Protein AF-A0A7S0NPL5-F1 (afdb_monomer_lite)

Sequence (112 aa):
INSTGAAGSVTTIACPPGYTGLLCLRCLPGTFKDAKGSQPCALCDPIPPRAVYADTAGAAGATSPNCPYKCVGDSLRMPDCLTRWEGAVNAVGGPIAAAAMCAALAVALALP

Secondary structure (DSSP, 8-state):
------TT------PPTTEETTTTEEPPTTEE--S-SSPPPEEPPPPPTTEEE---TTSPSBSSSS--EEESSTTEETTTTEEHHHHHHHHTTSHHHHHHHHHHHHHHHH--

Organism: Micromonas pusilla (NCBI:txid38833)

Structure (mmCIF, N/CA/C/O backbone):
data_AF-A0A7S0NPL5-F1
#
_entry.id   AF-A0A7S0NPL5-F1
#
loop_
_atom_site.group_PDB
_atom_site.id
_atom_site.type_symbol
_atom_site.label_atom_id
_atom_site.label_alt_id
_atom_site.label_comp_id
_atom_site.label_asym_id
_atom_site.label_entity_id
_atom_site.label_seq_id
_atom_site.pdbx_PDB_ins_code
_atom_site.Cartn_x
_atom_site.Cartn_y
_atom_site.Cartn_z
_atom_site.occupancy
_atom_site.B_iso_or_equiv
_atom_site.auth_seq_id
_atom_site.auth_comp_id
_atom_site.auth_asym_id
_atom_site.auth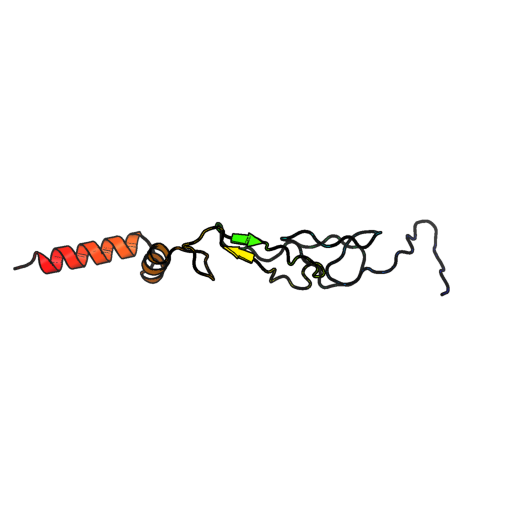_atom_id
_atom_site.pdbx_PDB_model_num
ATOM 1 N N . ILE A 1 1 ? 26.683 0.731 -33.710 1.00 46.03 1 ILE A N 1
ATOM 2 C CA . ILE A 1 1 ? 26.146 -0.344 -32.844 1.00 46.03 1 ILE A CA 1
ATOM 3 C C . ILE A 1 1 ? 26.055 -1.617 -33.679 1.00 46.03 1 ILE A C 1
ATOM 5 O O . ILE A 1 1 ? 25.323 -1.635 -34.654 1.00 46.03 1 ILE A O 1
ATOM 9 N N . ASN A 1 2 ? 26.908 -2.608 -33.414 1.00 39.78 2 ASN A N 1
ATOM 10 C CA . ASN A 1 2 ? 26.952 -3.850 -34.192 1.00 39.78 2 ASN A CA 1
ATOM 11 C C . ASN A 1 2 ? 25.913 -4.820 -33.612 1.00 39.78 2 ASN A C 1
ATOM 13 O O . ASN A 1 2 ? 25.984 -5.122 -32.423 1.00 39.78 2 ASN A O 1
ATOM 17 N N . SER A 1 3 ? 24.930 -5.244 -34.407 1.00 47.31 3 SER A N 1
ATOM 18 C CA . SER A 1 3 ? 23.868 -6.150 -33.966 1.00 47.31 3 SER A CA 1
ATOM 19 C C . SER A 1 3 ? 23.972 -7.462 -34.735 1.00 47.31 3 SER A C 1
ATOM 21 O O . SER A 1 3 ? 23.522 -7.580 -35.870 1.00 47.31 3 SER A O 1
ATOM 23 N N . THR A 1 4 ? 24.611 -8.450 -34.119 1.00 61.16 4 THR A N 1
ATOM 24 C CA . THR A 1 4 ? 24.581 -9.850 -34.544 1.00 61.16 4 THR A CA 1
ATOM 25 C C . THR A 1 4 ? 23.362 -10.525 -33.912 1.00 61.16 4 THR A C 1
ATOM 27 O O . THR A 1 4 ? 23.453 -11.135 -32.850 1.00 61.16 4 THR A O 1
ATOM 30 N N . GLY A 1 5 ? 22.195 -10.379 -34.542 1.00 49.59 5 GLY A N 1
ATOM 31 C CA . GLY A 1 5 ? 20.973 -11.089 -34.154 1.00 49.59 5 GLY A CA 1
ATOM 32 C C . GLY A 1 5 ? 20.829 -12.407 -34.917 1.00 49.59 5 GLY A C 1
ATOM 33 O O . GLY A 1 5 ? 20.583 -12.396 -36.120 1.00 49.59 5 GLY A O 1
ATOM 34 N N . ALA A 1 6 ? 20.976 -13.545 -34.231 1.00 53.53 6 ALA A N 1
ATOM 35 C CA . ALA A 1 6 ? 20.594 -14.862 -34.752 1.00 53.53 6 ALA A CA 1
ATOM 36 C C . ALA A 1 6 ? 19.058 -15.002 -34.818 1.00 53.53 6 ALA A C 1
ATOM 38 O O . ALA A 1 6 ? 18.342 -14.307 -34.095 1.00 53.53 6 ALA A O 1
ATOM 39 N N . ALA A 1 7 ? 18.545 -15.901 -35.669 1.00 46.88 7 ALA A N 1
ATOM 40 C CA . ALA A 1 7 ? 17.109 -16.125 -35.866 1.00 46.88 7 ALA A CA 1
ATOM 41 C C . ALA A 1 7 ? 16.377 -16.361 -34.526 1.00 46.88 7 ALA A C 1
ATOM 43 O O . ALA A 1 7 ? 16.663 -17.322 -33.817 1.00 46.88 7 ALA A O 1
ATOM 44 N N . GLY A 1 8 ? 15.460 -15.449 -34.177 1.00 54.31 8 GLY A N 1
ATOM 45 C CA . GLY A 1 8 ? 14.751 -15.414 -32.888 1.00 54.31 8 GLY A CA 1
ATOM 46 C C . GLY A 1 8 ? 15.256 -14.361 -31.887 1.00 54.31 8 GLY A C 1
ATOM 47 O O . GLY A 1 8 ? 14.657 -14.196 -30.826 1.00 54.31 8 GLY A O 1
ATOM 48 N N . SER A 1 9 ? 16.324 -13.618 -32.200 1.00 50.62 9 SER A N 1
ATOM 49 C CA . SER A 1 9 ? 16.837 -12.546 -31.341 1.00 50.62 9 SER A CA 1
ATOM 50 C C . SER A 1 9 ? 16.017 -11.267 -31.506 1.00 50.62 9 SER A C 1
ATOM 52 O O . SER A 1 9 ? 16.142 -10.530 -32.483 1.00 50.62 9 SER A O 1
ATOM 54 N N . VAL A 1 10 ? 15.164 -10.997 -30.522 1.00 58.19 10 VAL A N 1
ATOM 55 C CA . VAL A 1 10 ? 14.502 -9.706 -30.355 1.00 58.19 10 VAL A CA 1
ATOM 56 C C . VAL A 1 10 ? 15.538 -8.723 -29.802 1.00 58.19 10 VAL A C 1
ATOM 58 O O . VAL A 1 10 ? 15.845 -8.722 -28.610 1.00 58.19 10 VAL A O 1
ATOM 61 N N . THR A 1 11 ? 16.129 -7.909 -30.676 1.00 54.75 11 THR A N 1
ATOM 62 C CA . THR A 1 11 ? 17.101 -6.870 -30.308 1.00 54.75 11 THR A CA 1
ATOM 63 C C . THR A 1 11 ? 16.373 -5.673 -29.703 1.00 54.75 11 THR A C 1
ATOM 65 O O . THR A 1 11 ? 16.222 -4.633 -30.345 1.00 54.75 11 THR A O 1
ATOM 68 N N . THR A 1 12 ? 15.868 -5.815 -28.481 1.00 60.25 12 THR A N 1
ATOM 69 C CA . THR A 1 12 ? 15.284 -4.686 -27.759 1.00 60.25 12 THR A CA 1
ATOM 70 C C . THR A 1 12 ? 16.265 -4.016 -26.830 1.00 60.25 12 THR A C 1
ATOM 72 O O . THR A 1 12 ? 17.050 -4.656 -26.133 1.00 60.25 12 THR A O 1
ATOM 75 N N . ILE A 1 13 ? 16.174 -2.689 -26.800 1.00 72.19 13 ILE A N 1
ATOM 76 C CA . ILE A 1 13 ? 16.808 -1.859 -25.784 1.00 72.19 13 ILE A CA 1
ATOM 77 C C . ILE A 1 13 ? 16.353 -2.371 -24.415 1.00 72.19 13 ILE A C 1
ATOM 79 O O . ILE A 1 13 ? 15.157 -2.497 -24.153 1.00 72.19 13 ILE A O 1
ATOM 83 N N . ALA A 1 14 ? 17.310 -2.678 -23.540 1.00 80.19 14 ALA A N 1
ATOM 84 C CA . ALA A 1 14 ? 17.002 -3.062 -22.172 1.00 80.19 14 ALA A CA 1
ATOM 85 C C . ALA A 1 14 ? 16.332 -1.879 -21.460 1.00 80.19 14 ALA A C 1
ATOM 87 O O . ALA A 1 14 ? 16.964 -0.840 -21.246 1.00 80.19 14 ALA A O 1
ATOM 88 N N . CYS A 1 15 ? 15.057 -2.033 -21.094 1.00 84.56 15 CYS A N 1
ATOM 89 C CA . CYS A 1 15 ? 14.318 -0.963 -20.437 1.00 84.56 15 CYS A CA 1
ATOM 90 C C . CYS A 1 15 ? 14.962 -0.585 -19.099 1.00 84.56 15 CYS A C 1
ATOM 92 O O . CYS A 1 15 ? 15.508 -1.457 -18.412 1.00 84.56 15 CYS A O 1
ATOM 94 N N . PRO A 1 16 ? 14.921 0.703 -18.714 1.00 88.12 16 PRO A N 1
ATOM 95 C CA . PRO A 1 16 ? 15.342 1.122 -17.387 1.00 88.12 16 PRO A CA 1
ATOM 96 C C . PRO A 1 16 ? 14.482 0.463 -16.289 1.00 88.12 16 PRO A C 1
ATOM 98 O O . PRO A 1 16 ? 13.381 -0.016 -16.575 1.00 88.12 16 PRO A O 1
ATOM 101 N N . PRO A 1 17 ? 14.976 0.422 -15.038 1.00 87.50 17 PRO A N 1
ATOM 102 C CA . PRO A 1 17 ? 14.174 -0.035 -13.904 1.00 87.50 17 PRO A CA 1
ATOM 103 C C . PRO A 1 17 ? 12.862 0.761 -13.811 1.00 87.50 17 PRO A C 1
ATOM 105 O O . PRO A 1 17 ? 12.810 1.932 -14.193 1.00 87.50 17 PRO A O 1
ATOM 108 N N . GLY A 1 18 ? 11.793 0.101 -13.366 1.00 86.50 18 GLY A N 1
ATOM 109 C CA . GLY A 1 18 ? 10.430 0.643 -13.365 1.00 86.50 18 GLY A CA 1
ATOM 110 C C . GLY A 1 18 ? 9.660 0.507 -14.689 1.00 86.50 18 GLY A C 1
ATOM 111 O O . GLY A 1 18 ? 8.526 0.986 -14.779 1.00 86.50 18 GLY A O 1
ATOM 112 N N . TYR A 1 19 ? 10.239 -0.144 -15.709 1.00 86.94 19 TYR A N 1
ATOM 113 C CA . TYR A 1 19 ? 9.614 -0.333 -17.025 1.00 86.94 19 TYR A CA 1
ATOM 114 C C . TYR A 1 19 ? 9.712 -1.775 -17.539 1.00 86.94 19 TYR A C 1
ATOM 116 O O . TYR A 1 19 ? 10.696 -2.475 -17.298 1.00 86.94 19 TYR A O 1
ATOM 124 N N . THR A 1 20 ? 8.718 -2.234 -18.296 1.00 88.06 20 THR A N 1
ATOM 125 C CA . THR A 1 20 ? 8.601 -3.617 -18.781 1.00 88.06 20 THR A CA 1
ATOM 126 C C . THR A 1 20 ? 8.223 -3.715 -20.263 1.00 88.06 20 THR A C 1
ATOM 128 O O . THR A 1 20 ? 7.791 -2.743 -20.888 1.00 88.06 20 THR A O 1
ATOM 131 N N . GLY A 1 21 ? 8.405 -4.907 -20.834 1.00 84.62 21 GLY A N 1
ATOM 132 C CA . GLY A 1 21 ? 8.033 -5.236 -22.203 1.00 84.62 21 GLY A CA 1
ATOM 133 C C . GLY A 1 21 ? 8.993 -4.707 -23.268 1.00 84.62 21 GLY A C 1
ATOM 134 O O . GLY A 1 21 ? 10.150 -4.373 -23.006 1.00 84.62 21 GLY A O 1
ATOM 135 N N . LEU A 1 22 ? 8.484 -4.679 -24.500 1.00 83.12 22 LEU A N 1
ATOM 136 C CA . LEU A 1 22 ? 9.219 -4.293 -25.706 1.00 83.12 22 LEU A CA 1
ATOM 137 C C . LEU A 1 22 ? 9.309 -2.769 -25.880 1.00 83.12 22 LEU A C 1
ATOM 139 O O . LEU A 1 22 ? 10.296 -2.244 -26.379 1.00 83.12 22 LEU A O 1
ATOM 143 N N . LEU A 1 23 ? 8.249 -2.079 -25.457 1.00 84.56 23 LEU A N 1
ATOM 144 C CA . LEU A 1 23 ? 8.034 -0.638 -25.608 1.00 84.56 23 LEU A CA 1
ATOM 145 C C . LEU A 1 23 ? 8.390 0.143 -24.333 1.00 84.56 23 LEU A C 1
ATOM 147 O O . LEU A 1 23 ? 8.063 1.319 -24.231 1.00 84.56 23 LEU A O 1
ATOM 151 N N . CYS A 1 24 ? 9.013 -0.515 -23.348 1.00 87.00 24 CYS A N 1
ATOM 152 C CA . CYS A 1 24 ? 9.297 0.052 -22.031 1.00 87.00 24 CYS A CA 1
ATOM 153 C C . CYS A 1 24 ? 8.074 0.756 -21.435 1.00 87.00 24 CYS A C 1
ATOM 155 O O . CYS A 1 24 ? 8.108 1.947 -21.136 1.00 87.00 24 CYS A O 1
ATOM 157 N N . LEU A 1 25 ? 6.980 0.007 -21.274 1.00 87.38 25 LEU A N 1
ATOM 158 C CA . LEU A 1 25 ? 5.798 0.502 -20.577 1.00 87.38 25 LEU A CA 1
ATOM 159 C C . LEU A 1 25 ? 6.099 0.615 -19.090 1.00 87.38 25 LEU A C 1
ATOM 161 O O . LEU A 1 25 ? 6.819 -0.208 -18.525 1.00 87.38 25 LEU A O 1
ATOM 165 N N . ARG A 1 26 ? 5.529 1.629 -18.447 1.00 87.56 26 ARG A N 1
ATOM 166 C CA . ARG A 1 26 ? 5.665 1.826 -17.005 1.00 87.56 26 ARG A CA 1
ATOM 167 C C . ARG A 1 26 ? 5.049 0.645 -16.247 1.00 87.56 26 ARG A C 1
ATOM 169 O O . ARG A 1 26 ? 3.965 0.193 -16.611 1.00 87.56 26 ARG A O 1
ATOM 176 N N . CYS A 1 27 ? 5.710 0.182 -15.184 1.00 88.25 27 CYS A N 1
ATOM 177 C CA . CYS A 1 27 ? 5.094 -0.760 -14.248 1.00 88.25 27 CYS A CA 1
ATOM 178 C C . CYS A 1 27 ? 3.809 -0.159 -13.653 1.00 88.25 27 CYS A C 1
ATOM 180 O O . CYS A 1 27 ? 3.760 1.035 -13.341 1.00 88.25 27 CYS A O 1
ATOM 182 N N . LEU A 1 28 ? 2.768 -0.983 -13.522 1.00 87.62 28 LEU A N 1
ATOM 183 C CA . LEU A 1 28 ? 1.504 -0.581 -12.905 1.00 87.62 28 LEU A CA 1
ATOM 184 C C . LEU A 1 28 ? 1.677 -0.405 -11.384 1.00 87.62 28 LEU A C 1
ATOM 186 O O . LEU A 1 28 ? 2.565 -1.034 -10.798 1.00 87.62 28 LEU A O 1
ATOM 190 N N . PRO A 1 29 ? 0.833 0.411 -10.727 1.00 85.88 29 PRO A N 1
ATOM 191 C CA . PRO A 1 29 ? 0.823 0.526 -9.269 1.00 85.88 29 PRO A CA 1
ATOM 192 C C . PRO A 1 29 ? 0.621 -0.854 -8.626 1.00 85.88 29 PRO A C 1
ATOM 194 O O . PRO A 1 29 ? -0.218 -1.638 -9.062 1.00 85.88 29 PRO A O 1
ATOM 197 N N . GLY A 1 30 ? 1.425 -1.162 -7.607 1.00 85.69 30 GLY A N 1
ATOM 198 C CA . GLY A 1 30 ? 1.481 -2.497 -6.998 1.00 85.69 30 GLY A CA 1
ATOM 199 C C . GLY A 1 30 ? 2.466 -3.459 -7.657 1.00 85.69 30 GLY A C 1
ATOM 200 O O . GLY A 1 30 ? 2.604 -4.596 -7.205 1.00 85.69 30 GLY A O 1
ATOM 201 N N . THR A 1 31 ? 3.205 -2.998 -8.672 1.00 89.31 31 THR A N 1
ATOM 202 C CA . THR A 1 31 ? 4.340 -3.732 -9.236 1.00 89.31 31 THR A CA 1
ATOM 203 C C . THR A 1 31 ? 5.611 -2.887 -9.290 1.00 89.31 31 THR A C 1
ATOM 205 O O . THR A 1 31 ? 5.556 -1.666 -9.449 1.00 89.31 31 THR A O 1
ATOM 208 N N . PHE A 1 32 ? 6.765 -3.542 -9.179 1.00 89.94 32 PHE A N 1
ATOM 209 C CA . PHE A 1 32 ? 8.078 -2.909 -9.180 1.00 89.94 32 PHE A CA 1
ATOM 210 C C . PHE A 1 32 ? 9.073 -3.644 -10.079 1.00 89.94 32 PHE A C 1
ATOM 212 O O . PHE A 1 32 ? 8.858 -4.791 -10.489 1.00 89.94 32 PHE A O 1
ATOM 219 N N . LYS A 1 33 ? 10.180 -2.969 -10.398 1.00 89.50 33 LYS A N 1
ATOM 220 C CA . LYS A 1 33 ? 11.295 -3.565 -11.124 1.00 89.50 33 LYS A CA 1
ATOM 221 C C . LYS A 1 33 ? 12.610 -2.828 -10.894 1.00 89.50 33 LYS A C 1
ATOM 223 O O . LYS A 1 33 ? 12.769 -1.689 -11.332 1.00 89.50 33 LYS A O 1
ATOM 228 N N . ASP A 1 34 ? 13.584 -3.547 -10.350 1.00 89.88 34 ASP A N 1
ATOM 229 C CA . ASP A 1 34 ? 14.888 -2.978 -9.967 1.00 89.88 34 ASP A CA 1
ATOM 230 C C . ASP A 1 34 ? 15.967 -3.214 -11.028 1.00 89.88 34 ASP A C 1
ATOM 232 O O . ASP A 1 34 ? 16.951 -2.482 -11.123 1.00 89.88 34 ASP A O 1
ATOM 236 N N . ALA A 1 35 ? 15.775 -4.233 -11.867 1.00 87.00 35 ALA A N 1
ATOM 237 C CA . ALA A 1 35 ? 16.719 -4.618 -12.907 1.00 87.00 35 ALA A CA 1
ATOM 238 C C . ALA A 1 35 ? 16.358 -4.010 -14.270 1.00 87.00 35 ALA A C 1
ATOM 240 O O . ALA A 1 35 ? 15.185 -3.889 -14.634 1.00 87.00 35 ALA A O 1
ATOM 241 N N . LYS A 1 36 ? 17.378 -3.693 -15.077 1.00 86.19 36 LYS A N 1
ATOM 242 C CA . LYS A 1 36 ? 17.180 -3.353 -16.494 1.00 86.19 36 LYS A CA 1
ATOM 243 C C . LYS A 1 36 ? 16.772 -4.588 -17.302 1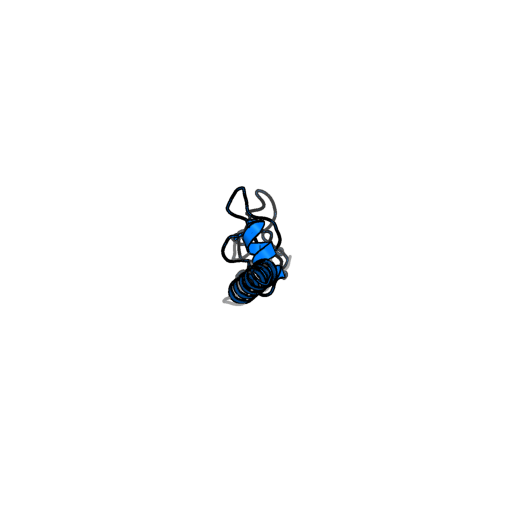.00 86.19 36 LYS A C 1
ATOM 245 O O . LYS A 1 36 ? 17.249 -5.688 -17.043 1.00 86.19 36 LYS A O 1
ATOM 250 N N . GLY A 1 37 ? 15.938 -4.398 -18.323 1.00 84.44 37 GLY A N 1
ATOM 251 C CA . GLY A 1 37 ? 15.556 -5.452 -19.274 1.00 84.44 37 GLY A CA 1
ATOM 252 C C . GLY A 1 37 ? 14.077 -5.410 -19.642 1.00 84.44 37 GLY A C 1
ATOM 253 O O . GLY A 1 37 ? 13.373 -4.485 -19.259 1.00 84.44 37 GLY A O 1
ATOM 254 N N . SER A 1 38 ? 13.574 -6.434 -20.328 1.00 83.31 38 SER A N 1
ATOM 255 C CA . SER A 1 38 ? 12.165 -6.510 -20.769 1.00 83.31 38 SER A CA 1
ATOM 256 C C . SER A 1 38 ? 11.292 -7.450 -19.932 1.00 83.31 38 SER A C 1
ATOM 258 O O . SER A 1 38 ? 10.124 -7.639 -20.249 1.00 83.31 38 SER A O 1
ATOM 260 N N . GLN A 1 39 ? 11.833 -8.001 -18.839 1.00 85.44 39 GLN A N 1
ATOM 261 C CA . GLN A 1 39 ? 11.105 -8.891 -17.926 1.00 85.44 39 GLN A CA 1
ATOM 262 C C . GLN A 1 39 ? 9.851 -8.222 -17.328 1.00 85.44 39 GLN A C 1
ATOM 264 O O . GLN A 1 39 ? 9.855 -6.988 -17.168 1.00 85.44 39 GLN A O 1
ATOM 269 N N . PRO A 1 40 ? 8.799 -8.997 -17.000 1.00 86.25 40 PRO A N 1
ATOM 270 C CA . PRO A 1 40 ? 7.599 -8.493 -16.327 1.00 86.25 40 PRO A CA 1
ATOM 271 C C . PRO A 1 40 ? 7.938 -7.837 -14.980 1.00 86.25 40 PRO A C 1
ATOM 273 O O . PRO A 1 40 ? 8.968 -8.139 -14.377 1.00 86.25 40 PRO A O 1
ATOM 276 N N . CYS A 1 41 ? 7.092 -6.910 -14.524 1.00 89.56 41 CYS A N 1
ATOM 277 C CA . CYS A 1 41 ? 7.238 -6.295 -13.201 1.00 89.56 41 CYS A CA 1
ATOM 278 C C . CYS A 1 41 ? 6.854 -7.308 -12.106 1.00 89.56 41 CYS A C 1
ATOM 280 O O . CYS A 1 41 ? 5.914 -8.083 -12.286 1.00 89.56 41 CYS A O 1
ATOM 282 N N . ALA A 1 42 ? 7.576 -7.301 -10.987 1.00 91.19 42 ALA A N 1
ATOM 283 C CA . ALA A 1 42 ? 7.283 -8.132 -9.819 1.00 91.19 42 ALA A CA 1
ATOM 284 C C . ALA A 1 42 ? 6.233 -7.456 -8.924 1.00 91.19 42 ALA A C 1
ATOM 286 O O . ALA A 1 42 ? 6.067 -6.241 -8.998 1.00 91.19 42 ALA A O 1
ATOM 287 N N . LEU A 1 43 ? 5.525 -8.214 -8.081 1.00 90.38 43 LEU A N 1
ATOM 288 C CA . LEU A 1 43 ? 4.598 -7.631 -7.104 1.00 90.38 43 LEU A CA 1
ATOM 289 C C . LEU A 1 43 ? 5.357 -6.933 -5.977 1.00 90.38 43 LEU A C 1
ATOM 291 O O . LEU A 1 43 ? 6.339 -7.477 -5.485 1.00 90.38 43 LEU A O 1
ATOM 295 N N . CYS A 1 44 ? 4.872 -5.767 -5.556 1.00 90.56 44 CYS A N 1
ATOM 296 C CA . CYS A 1 44 ? 5.388 -5.058 -4.385 1.00 90.56 44 CYS A CA 1
ATOM 297 C C . CYS A 1 44 ? 5.098 -5.809 -3.079 1.00 90.56 44 CYS A C 1
ATOM 299 O O . CYS A 1 44 ? 4.256 -6.710 -3.039 1.00 90.56 44 CYS A O 1
ATOM 301 N N . ASP A 1 45 ? 5.743 -5.371 -1.998 1.00 89.94 45 ASP A N 1
ATOM 302 C CA . ASP A 1 45 ? 5.468 -5.897 -0.663 1.00 89.94 45 ASP A CA 1
ATOM 303 C C . ASP A 1 45 ? 3.992 -5.705 -0.267 1.00 89.94 45 ASP A C 1
ATOM 305 O O . ASP A 1 45 ? 3.350 -4.728 -0.688 1.00 89.94 45 ASP A O 1
ATOM 309 N N . PRO A 1 46 ? 3.433 -6.637 0.530 1.00 86.19 46 PRO A N 1
ATOM 310 C CA . PRO A 1 46 ? 2.046 -6.576 0.958 1.00 86.19 46 PRO A CA 1
ATOM 311 C C . PRO A 1 46 ? 1.784 -5.304 1.768 1.00 86.19 46 PRO A C 1
ATOM 313 O O . PRO A 1 46 ? 2.470 -5.003 2.744 1.00 86.19 46 PRO A O 1
ATOM 316 N N . ILE A 1 47 ? 0.756 -4.569 1.356 1.00 87.50 47 ILE A N 1
ATOM 317 C CA . ILE A 1 47 ? 0.274 -3.363 2.030 1.00 87.50 47 ILE A CA 1
ATOM 318 C C . ILE A 1 47 ? -0.892 -3.701 2.969 1.00 87.50 47 ILE A C 1
ATOM 320 O O . ILE A 1 47 ? -1.565 -4.718 2.771 1.00 87.50 47 ILE A O 1
ATOM 324 N N . PRO A 1 48 ? -1.170 -2.864 3.986 1.00 85.25 48 PRO A N 1
ATOM 325 C CA . PRO A 1 48 ? -2.320 -3.074 4.855 1.00 85.25 48 PRO A CA 1
ATOM 326 C C . PRO A 1 48 ? -3.637 -3.090 4.056 1.00 85.25 48 PRO A C 1
ATOM 328 O O . PRO A 1 48 ? -3.759 -2.409 3.037 1.00 85.25 48 PRO A O 1
ATOM 331 N N . PRO A 1 49 ? -4.668 -3.818 4.525 1.00 80.38 49 PRO A N 1
ATOM 332 C CA . PRO A 1 49 ? -5.895 -4.087 3.762 1.00 80.38 49 PRO A CA 1
ATOM 333 C C . PRO A 1 49 ? -6.707 -2.833 3.406 1.00 80.38 49 PRO A C 1
ATOM 335 O O . PRO A 1 49 ? -7.551 -2.872 2.516 1.00 80.38 49 PRO A O 1
ATOM 338 N N . ARG A 1 50 ? -6.468 -1.716 4.105 1.00 82.25 50 ARG A N 1
ATOM 339 C CA . ARG A 1 50 ? -7.114 -0.414 3.867 1.00 82.25 50 ARG A CA 1
ATOM 340 C C . ARG A 1 50 ? -6.179 0.598 3.191 1.00 82.25 50 ARG A C 1
ATOM 342 O O . ARG A 1 50 ? -6.428 1.804 3.244 1.00 82.25 50 ARG A O 1
ATOM 349 N N . ALA A 1 51 ? -5.099 0.121 2.579 1.00 87.56 51 ALA A N 1
ATOM 350 C CA . ALA A 1 51 ? -4.219 0.906 1.728 1.00 87.56 51 ALA A CA 1
ATOM 351 C C . ALA A 1 51 ? -4.405 0.545 0.254 1.00 87.56 51 ALA A C 1
ATOM 353 O O . ALA A 1 51 ? -4.781 -0.568 -0.102 1.00 87.56 51 ALA A O 1
ATOM 354 N N . VAL A 1 52 ? -4.091 1.507 -0.605 1.00 88.44 52 VAL A N 1
ATOM 355 C CA . VAL A 1 52 ? -3.970 1.318 -2.050 1.00 88.44 52 VAL A CA 1
ATOM 356 C C . VAL A 1 52 ? -2.601 1.796 -2.496 1.00 88.44 52 VAL A C 1
ATOM 358 O O . VAL A 1 52 ? -2.086 2.795 -1.983 1.00 88.44 52 VAL A O 1
ATOM 361 N N . TYR A 1 53 ? -2.004 1.091 -3.454 1.00 86.06 53 TYR A N 1
ATOM 362 C CA . TYR A 1 53 ? -0.773 1.554 -4.081 1.00 86.06 53 TYR A CA 1
ATOM 363 C C . TYR A 1 53 ? -1.021 2.910 -4.734 1.00 86.06 53 TYR A C 1
ATOM 365 O O . TYR A 1 53 ? -1.980 3.099 -5.482 1.00 86.06 53 TYR A O 1
ATOM 373 N N . ALA A 1 54 ? -0.171 3.872 -4.399 1.00 83.62 54 ALA A N 1
ATOM 374 C CA . ALA A 1 54 ? -0.288 5.223 -4.896 1.00 83.62 54 ALA A CA 1
ATOM 375 C C . A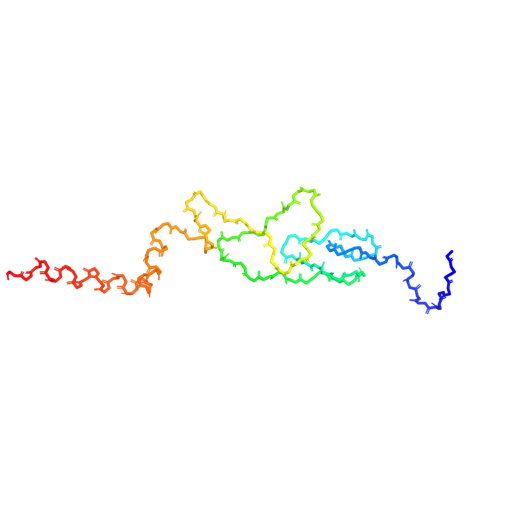LA A 1 54 ? 0.450 5.325 -6.227 1.00 83.62 54 ALA A C 1
ATOM 377 O O . ALA A 1 54 ? 1.661 5.114 -6.294 1.00 83.62 54 ALA A O 1
ATOM 378 N N . ASP A 1 55 ? -0.268 5.713 -7.277 1.00 76.69 55 ASP A N 1
ATOM 379 C CA . ASP A 1 55 ? 0.372 6.161 -8.503 1.00 76.69 55 ASP A CA 1
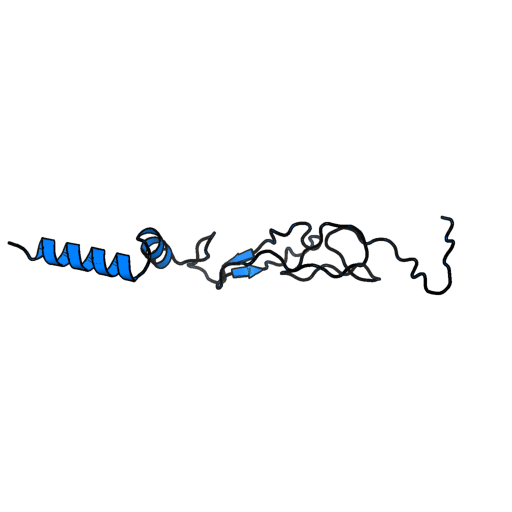ATOM 380 C C . ASP A 1 55 ? 1.114 7.468 -8.230 1.00 76.69 55 ASP A C 1
ATOM 382 O O . ASP A 1 55 ? 0.523 8.531 -8.022 1.00 76.69 55 ASP A O 1
ATOM 386 N N . THR A 1 56 ? 2.439 7.410 -8.264 1.00 68.62 56 THR A N 1
ATOM 387 C CA . THR A 1 56 ? 3.268 8.603 -8.389 1.00 68.62 56 THR A CA 1
ATOM 388 C C . THR A 1 56 ? 3.112 9.110 -9.824 1.00 68.62 56 THR A C 1
ATOM 390 O O . THR A 1 56 ? 3.807 8.695 -10.754 1.00 68.62 56 THR A O 1
ATOM 393 N N . ALA A 1 57 ? 2.097 9.949 -10.042 1.00 54.72 57 ALA A N 1
ATOM 394 C CA . ALA A 1 57 ? 1.832 10.575 -11.332 1.00 54.72 57 ALA A CA 1
ATOM 395 C C . ALA A 1 57 ? 3.109 11.270 -11.843 1.00 54.72 57 ALA A C 1
ATOM 397 O O . ALA A 1 57 ? 3.651 12.150 -11.180 1.00 54.72 57 ALA A O 1
ATOM 398 N N . GLY A 1 58 ? 3.616 10.829 -12.998 1.00 59.38 58 GLY A N 1
ATOM 399 C CA . GLY A 1 58 ? 4.824 11.379 -13.625 1.00 59.38 58 GLY A CA 1
ATOM 400 C C . GLY A 1 58 ? 6.163 10.782 -13.174 1.00 59.38 58 GLY A C 1
ATOM 401 O O . GLY A 1 58 ? 7.179 11.093 -13.790 1.00 59.38 58 GLY A O 1
ATOM 402 N N . ALA A 1 59 ? 6.200 9.901 -12.168 1.00 64.19 59 ALA A N 1
ATOM 403 C CA . ALA A 1 59 ? 7.418 9.163 -11.834 1.00 64.19 59 ALA A CA 1
ATOM 404 C C . ALA A 1 59 ? 7.511 7.857 -12.640 1.00 64.19 59 ALA A C 1
ATOM 406 O O . ALA A 1 59 ? 6.492 7.276 -13.037 1.00 64.19 59 ALA A O 1
ATOM 407 N N . ALA A 1 60 ? 8.746 7.397 -12.869 1.00 68.94 60 ALA A N 1
ATOM 408 C CA . ALA A 1 60 ? 9.018 6.040 -13.336 1.00 68.94 60 ALA A CA 1
ATOM 409 C C . ALA A 1 60 ? 8.312 5.013 -12.429 1.00 68.94 60 ALA A C 1
ATOM 411 O O . ALA A 1 60 ? 8.030 5.304 -11.264 1.00 68.94 60 ALA A O 1
ATOM 412 N N . GLY A 1 61 ? 8.011 3.822 -12.961 1.00 79.44 61 GLY A N 1
ATOM 413 C CA . GLY A 1 61 ? 7.455 2.741 -12.143 1.00 79.44 61 GLY A CA 1
ATOM 414 C C . GLY A 1 61 ? 8.365 2.434 -10.951 1.00 79.44 61 GLY A C 1
ATOM 415 O O . GLY A 1 61 ? 9.551 2.769 -10.974 1.00 79.44 61 GLY A O 1
ATOM 416 N N . ALA A 1 62 ? 7.818 1.821 -9.902 1.00 83.38 62 ALA A N 1
ATOM 417 C CA . ALA A 1 62 ? 8.581 1.560 -8.687 1.00 83.38 62 ALA A CA 1
ATOM 418 C C . ALA A 1 62 ? 9.861 0.762 -8.999 1.00 83.38 62 ALA A C 1
ATOM 420 O O . ALA A 1 62 ? 9.824 -0.255 -9.691 1.00 83.38 62 ALA A O 1
ATOM 421 N N . THR A 1 63 ? 10.995 1.246 -8.495 1.00 85.88 63 THR A N 1
ATOM 422 C CA . THR A 1 63 ? 12.319 0.611 -8.621 1.00 85.88 63 THR A CA 1
ATOM 423 C C . THR A 1 63 ? 12.781 0.031 -7.288 1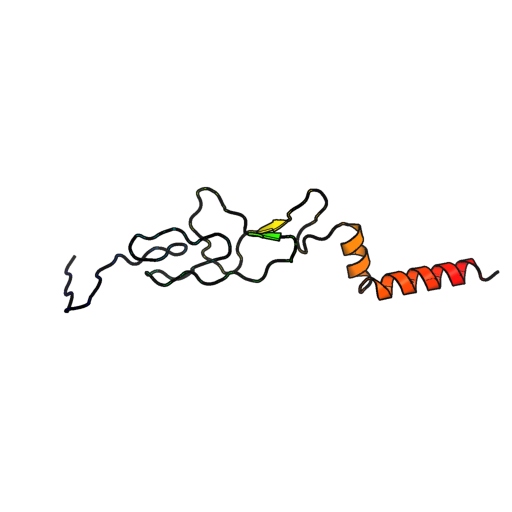.00 85.88 63 THR A C 1
ATOM 425 O O . THR A 1 63 ? 13.976 0.008 -6.997 1.00 85.88 63 THR A O 1
ATOM 428 N N . SER A 1 64 ? 11.827 -0.310 -6.426 1.00 85.50 64 SER A N 1
ATOM 429 C CA . SER A 1 64 ? 12.060 -0.982 -5.159 1.00 85.50 64 SER A CA 1
ATOM 430 C C . SER A 1 64 ? 10.795 -1.752 -4.775 1.00 85.50 64 SER A C 1
ATOM 432 O O . SER A 1 64 ? 9.700 -1.283 -5.110 1.00 85.50 64 SER A O 1
ATOM 434 N N . PRO A 1 65 ? 10.909 -2.871 -4.038 1.00 86.75 65 PRO A N 1
ATOM 435 C CA . PRO A 1 65 ? 9.757 -3.599 -3.495 1.00 86.75 65 PRO A CA 1
ATOM 436 C C . PRO A 1 65 ? 8.872 -2.746 -2.569 1.00 86.75 65 PRO A C 1
ATOM 438 O O . PRO A 1 65 ? 7.661 -2.969 -2.491 1.00 86.75 65 PRO A O 1
ATOM 441 N N . ASN A 1 66 ? 9.451 -1.707 -1.951 1.00 85.12 66 ASN A N 1
ATOM 442 C CA . ASN A 1 66 ? 8.757 -0.732 -1.110 1.00 85.12 66 ASN A CA 1
ATOM 443 C C . ASN A 1 66 ? 7.991 0.299 -1.949 1.00 85.12 66 ASN A C 1
ATOM 445 O O . ASN A 1 66 ? 8.390 1.461 -2.083 1.00 85.12 66 ASN A O 1
ATOM 449 N N . CYS A 1 67 ? 6.882 -0.131 -2.538 1.00 86.94 67 CYS A N 1
ATOM 450 C CA . CYS A 1 67 ? 6.052 0.742 -3.355 1.00 86.94 67 CYS A CA 1
ATOM 451 C C . CYS A 1 67 ? 5.288 1.759 -2.496 1.00 86.94 67 CYS A C 1
ATOM 453 O O . CYS A 1 67 ? 4.766 1.407 -1.434 1.00 86.94 67 CYS A O 1
ATOM 455 N N . PRO A 1 68 ? 5.174 3.021 -2.948 1.00 83.88 68 PRO A N 1
ATOM 456 C CA . PRO A 1 68 ? 4.401 4.020 -2.231 1.00 83.88 68 PRO A CA 1
ATOM 457 C C . PRO A 1 68 ? 2.929 3.606 -2.193 1.00 83.88 68 PRO A C 1
ATOM 459 O O . PRO A 1 68 ? 2.341 3.223 -3.205 1.00 83.88 68 PRO A O 1
ATOM 462 N N . TYR A 1 69 ? 2.319 3.717 -1.020 1.00 87.56 69 TYR A N 1
ATOM 463 C CA . TYR A 1 69 ? 0.899 3.470 -0.814 1.00 87.56 69 TYR A CA 1
ATOM 464 C C . TYR A 1 69 ? 0.261 4.623 -0.051 1.00 87.56 69 TYR A C 1
ATOM 466 O O . TYR A 1 69 ? 0.936 5.433 0.589 1.00 87.56 69 TYR A O 1
ATOM 474 N N . LYS A 1 70 ? -1.060 4.717 -0.149 1.00 86.56 70 LYS A N 1
ATOM 475 C CA . LYS A 1 70 ? -1.874 5.672 0.599 1.00 86.56 70 LYS A CA 1
ATOM 476 C C . LYS A 1 70 ? -3.020 4.938 1.275 1.00 86.56 70 LYS A C 1
ATOM 478 O O . LYS A 1 70 ? -3.614 4.034 0.694 1.00 86.56 70 LYS A O 1
ATOM 483 N N . CYS A 1 71 ? -3.334 5.341 2.501 1.00 87.94 71 CYS A N 1
ATOM 484 C CA . CYS A 1 71 ? -4.514 4.850 3.200 1.00 87.94 71 CYS A CA 1
ATOM 485 C C . CYS A 1 71 ? -5.780 5.408 2.536 1.00 87.94 71 CYS A C 1
ATOM 487 O O . CYS A 1 71 ? -5.844 6.600 2.225 1.00 87.94 71 CYS A O 1
ATOM 489 N N . VAL A 1 72 ? -6.789 4.561 2.333 1.00 86.06 72 VAL A N 1
ATOM 490 C CA . VAL A 1 72 ? -8.081 4.973 1.772 1.00 86.06 72 VAL A CA 1
ATOM 491 C C . VAL A 1 72 ? -9.020 5.355 2.915 1.00 86.06 72 VAL A C 1
ATOM 493 O O . VAL A 1 72 ? -9.680 4.501 3.506 1.00 86.06 72 VAL A O 1
ATOM 496 N N . GLY A 1 73 ? -9.055 6.648 3.243 1.00 79.44 73 GLY A N 1
ATOM 497 C CA . GLY A 1 73 ? -10.006 7.238 4.188 1.00 79.44 73 GLY A CA 1
ATOM 498 C C . GLY A 1 73 ? -9.406 8.345 5.058 1.00 79.44 73 GLY A C 1
ATOM 499 O O . GLY A 1 73 ? -8.224 8.316 5.391 1.00 79.44 73 GLY A O 1
ATOM 500 N N . ASP A 1 74 ? -10.241 9.302 5.468 1.00 75.31 74 ASP A N 1
ATOM 501 C CA . ASP A 1 74 ? -9.797 10.526 6.159 1.00 75.31 74 ASP A CA 1
ATOM 502 C C . ASP A 1 74 ? -9.308 10.295 7.600 1.00 75.31 74 ASP A C 1
ATOM 504 O O . ASP A 1 74 ? -8.546 11.090 8.143 1.00 75.31 74 ASP A O 1
ATOM 508 N N . SER A 1 75 ? -9.742 9.206 8.244 1.00 78.56 75 SER A N 1
ATOM 509 C CA . SER A 1 75 ? -9.431 8.905 9.655 1.00 78.56 75 SER A CA 1
ATOM 510 C C . SER A 1 75 ? -8.332 7.856 9.856 1.00 78.56 75 SER A C 1
ATOM 512 O O . SER A 1 75 ? -8.062 7.469 10.996 1.00 78.56 75 SER A O 1
ATOM 514 N N . LEU A 1 76 ? -7.718 7.364 8.778 1.00 80.31 76 LEU A N 1
ATOM 515 C CA . LEU A 1 76 ? -6.713 6.303 8.842 1.00 80.31 76 LEU A CA 1
ATOM 516 C C . LEU A 1 76 ? -5.318 6.911 9.001 1.00 80.31 76 LEU A C 1
ATOM 518 O O . LEU A 1 76 ? -4.939 7.843 8.288 1.00 80.31 76 LEU A O 1
ATOM 522 N N . ARG A 1 77 ? -4.532 6.369 9.933 1.00 80.06 77 ARG A N 1
ATOM 523 C CA . ARG A 1 77 ? -3.159 6.806 10.185 1.00 80.06 77 ARG A CA 1
ATOM 524 C C . ARG A 1 77 ? -2.169 5.744 9.709 1.00 80.06 77 ARG A C 1
ATOM 526 O O . ARG A 1 77 ? -2.283 4.569 10.043 1.00 80.06 77 ARG A O 1
ATOM 533 N N . MET A 1 78 ? -1.185 6.195 8.939 1.00 77.75 78 MET A N 1
ATOM 534 C CA . MET A 1 78 ? 0.034 5.457 8.593 1.00 77.75 78 MET A CA 1
ATOM 535 C C . MET A 1 78 ? 0.758 5.004 9.881 1.00 77.75 78 MET A C 1
ATOM 537 O O . MET A 1 78 ? 0.768 5.794 10.832 1.00 77.75 78 MET A O 1
ATOM 541 N N . PRO A 1 79 ? 1.390 3.813 9.948 1.00 76.19 79 PRO A N 1
ATOM 542 C CA . PRO A 1 79 ? 1.686 2.860 8.865 1.00 76.19 79 PRO A CA 1
ATOM 543 C C . PRO A 1 79 ? 0.626 1.783 8.606 1.00 76.19 79 PRO A C 1
ATOM 545 O O . PRO A 1 79 ? 0.440 1.409 7.457 1.00 76.19 79 PRO A O 1
ATOM 548 N N . ASP A 1 80 ? -0.127 1.342 9.613 1.00 78.75 80 ASP A N 1
ATOM 549 C CA . ASP A 1 80 ? -1.071 0.221 9.448 1.00 78.75 80 ASP A CA 1
ATOM 550 C C . ASP A 1 80 ? -2.411 0.625 8.815 1.00 78.75 80 ASP A C 1
ATOM 552 O O . ASP A 1 80 ? -3.297 -0.207 8.622 1.00 78.75 80 ASP A O 1
ATOM 556 N N . CYS A 1 81 ? -2.579 1.912 8.486 1.00 83.69 81 CYS A N 1
ATOM 557 C CA . CYS A 1 81 ? -3.827 2.469 7.970 1.00 83.69 81 CYS A CA 1
ATOM 558 C C . CYS A 1 81 ? -5.021 2.127 8.879 1.00 83.69 81 CYS A C 1
ATOM 560 O O . CYS A 1 81 ? -6.108 1.780 8.417 1.00 83.69 81 CYS A O 1
ATOM 562 N N . LEU A 1 82 ? -4.804 2.238 10.189 1.00 83.75 82 LEU A N 1
ATOM 563 C CA . LEU A 1 82 ? -5.819 2.018 11.213 1.00 83.75 82 LEU A CA 1
ATOM 564 C C . LEU A 1 82 ? -6.373 3.351 11.704 1.00 83.75 82 LEU A C 1
ATOM 566 O O . LEU A 1 82 ? -5.702 4.390 11.669 1.00 83.75 82 LEU A O 1
ATOM 570 N N . THR A 1 83 ? -7.610 3.327 12.184 1.00 86.19 83 THR A N 1
ATOM 571 C CA . THR A 1 83 ? -8.157 4.462 12.931 1.00 86.19 83 THR A CA 1
ATOM 572 C C . THR A 1 83 ? -7.430 4.618 14.269 1.00 86.19 83 THR A C 1
ATOM 574 O O . THR A 1 83 ? -6.854 3.667 14.801 1.00 86.19 83 THR A O 1
ATOM 577 N N . ARG A 1 84 ? -7.486 5.819 14.866 1.00 81.25 84 ARG A N 1
ATOM 578 C CA . ARG A 1 84 ? -6.911 6.070 16.204 1.00 81.25 84 ARG A CA 1
ATOM 579 C C . ARG A 1 84 ? -7.393 5.041 17.232 1.00 81.25 84 ARG A C 1
ATOM 581 O O . ARG A 1 84 ? -6.617 4.644 18.096 1.00 81.25 84 ARG A O 1
ATOM 588 N N . TRP A 1 85 ? -8.661 4.635 17.148 1.00 79.75 85 TRP A N 1
ATOM 589 C CA . TRP A 1 85 ? -9.226 3.709 18.117 1.00 79.75 85 TRP A CA 1
ATOM 590 C C . TRP A 1 85 ? -8.741 2.271 17.888 1.00 79.75 85 TRP A C 1
ATOM 592 O O . TRP A 1 85 ? -8.230 1.646 18.812 1.00 79.75 85 TRP A O 1
ATOM 602 N N . GLU A 1 86 ? -8.777 1.783 16.644 1.00 82.12 86 GLU A N 1
ATOM 603 C CA . GLU A 1 86 ? -8.223 0.467 16.283 1.00 82.12 86 GLU A CA 1
ATOM 604 C C . GLU A 1 86 ? -6.737 0.353 16.647 1.00 82.12 86 GLU A C 1
ATOM 606 O O . GLU A 1 86 ? -6.319 -0.666 17.189 1.00 82.12 86 GLU A O 1
ATOM 611 N N . GLY A 1 87 ? -5.949 1.410 16.420 1.00 81.88 87 GLY A N 1
ATOM 612 C CA . GLY A 1 87 ? -4.536 1.443 16.798 1.00 81.88 87 GLY A CA 1
ATOM 613 C C . GLY A 1 87 ? -4.315 1.310 18.308 1.00 81.88 87 GLY A C 1
ATOM 614 O O . GLY A 1 87 ? -3.414 0.591 18.730 1.00 81.88 87 GLY A O 1
ATOM 615 N N . ALA A 1 88 ? -5.156 1.940 19.133 1.00 81.50 88 ALA A N 1
ATOM 616 C CA . ALA A 1 88 ? -5.071 1.796 20.587 1.00 81.50 88 ALA A CA 1
ATOM 617 C C . ALA A 1 88 ? -5.534 0.410 21.066 1.00 81.50 88 ALA A C 1
ATOM 619 O O . ALA A 1 88 ? -4.899 -0.168 21.945 1.00 81.50 88 ALA A O 1
ATOM 620 N N . VAL A 1 89 ? -6.570 -0.168 20.450 1.00 84.94 89 VAL A N 1
ATOM 621 C CA . VAL A 1 89 ? -6.966 -1.564 20.702 1.00 84.94 89 VAL A CA 1
ATOM 622 C C . VAL A 1 89 ? -5.835 -2.526 20.329 1.00 84.94 89 VAL A C 1
ATOM 624 O O . VAL A 1 89 ? -5.531 -3.447 21.085 1.00 84.94 89 VAL A O 1
ATOM 627 N N . ASN A 1 90 ? -5.166 -2.306 19.196 1.00 82.81 90 ASN A N 1
ATOM 628 C CA . ASN A 1 90 ? -4.071 -3.164 18.751 1.00 82.81 90 ASN A CA 1
ATOM 629 C C . ASN A 1 90 ? -2.813 -3.000 19.620 1.00 82.81 90 ASN A C 1
ATOM 631 O O . ASN A 1 90 ? -2.153 -3.988 19.926 1.00 82.81 90 ASN A O 1
ATOM 635 N N . ALA A 1 91 ? -2.526 -1.784 20.099 1.00 84.62 91 ALA A N 1
ATOM 636 C CA . ALA A 1 91 ? -1.443 -1.522 21.053 1.00 84.62 91 ALA A CA 1
ATOM 637 C C . ALA A 1 91 ? -1.648 -2.245 22.396 1.00 84.62 91 ALA A C 1
ATOM 639 O O . ALA A 1 91 ? -0.685 -2.616 23.062 1.00 84.62 91 ALA A O 1
ATOM 640 N N . VAL A 1 92 ? -2.907 -2.472 22.770 1.00 83.56 92 VAL A N 1
ATOM 641 C CA . VAL A 1 92 ? -3.316 -3.227 23.960 1.00 83.56 92 VAL A CA 1
ATOM 642 C C . VAL A 1 92 ? -3.225 -4.753 23.754 1.00 83.56 92 VAL A C 1
ATOM 644 O O . VAL A 1 92 ? -3.352 -5.515 24.710 1.00 83.56 92 VAL A O 1
ATOM 647 N N . GLY A 1 93 ? -2.945 -5.221 22.534 1.00 85.69 93 GLY A N 1
ATOM 648 C CA . GLY A 1 93 ? -2.886 -6.648 22.192 1.00 85.69 93 GLY A CA 1
ATOM 649 C C . GLY A 1 93 ? -4.154 -7.169 21.513 1.00 85.69 93 GLY A C 1
ATOM 650 O O . GLY A 1 93 ? -4.387 -8.376 21.468 1.00 85.69 93 GLY A O 1
ATOM 651 N N . GLY A 1 94 ? -4.985 -6.267 20.990 1.00 88.88 94 GLY A N 1
ATOM 652 C CA . GLY A 1 94 ? -6.171 -6.593 20.211 1.00 88.88 94 GLY A CA 1
ATOM 653 C C . GLY A 1 94 ? -7.485 -6.453 20.990 1.00 88.88 94 GLY A C 1
ATOM 654 O O . GLY A 1 94 ? -7.506 -6.102 22.173 1.00 88.88 94 GLY A O 1
ATOM 655 N N . PRO A 1 95 ? -8.621 -6.727 20.324 1.00 88.06 95 PRO A N 1
ATOM 656 C CA . PRO A 1 95 ? -9.954 -6.451 20.864 1.00 88.06 95 PRO A CA 1
ATOM 657 C C . PRO A 1 95 ? -10.266 -7.252 22.129 1.00 88.06 95 PRO A C 1
ATOM 659 O O . PRO A 1 95 ? -10.930 -6.743 23.029 1.00 88.06 95 PRO A O 1
ATOM 662 N N . ILE A 1 96 ? -9.749 -8.480 22.230 1.00 88.88 96 ILE A N 1
ATOM 663 C CA . ILE A 1 96 ? -9.963 -9.350 23.393 1.00 88.88 96 ILE A CA 1
ATOM 664 C C . ILE A 1 96 ? -9.226 -8.794 24.618 1.00 88.88 96 ILE A C 1
ATOM 666 O O . ILE A 1 96 ? -9.810 -8.697 25.695 1.00 88.88 96 ILE A O 1
ATOM 670 N N . ALA A 1 97 ? -7.969 -8.376 24.450 1.00 89.12 97 ALA A N 1
ATOM 671 C CA . ALA A 1 97 ? -7.183 -7.783 25.527 1.00 89.12 97 ALA A CA 1
ATOM 672 C C . ALA A 1 97 ? -7.793 -6.455 26.004 1.00 89.12 97 ALA A C 1
ATOM 674 O O . ALA A 1 97 ? -7.909 -6.228 27.208 1.00 89.12 97 ALA A O 1
ATOM 675 N N . ALA A 1 98 ? -8.270 -5.619 25.075 1.00 88.12 98 ALA A N 1
ATOM 676 C CA . ALA A 1 98 ? -8.944 -4.367 25.408 1.00 88.12 98 ALA A CA 1
ATOM 677 C C . ALA A 1 98 ? -10.242 -4.601 26.196 1.00 88.12 98 ALA A C 1
ATOM 679 O O . ALA A 1 98 ? -10.468 -3.951 27.217 1.00 88.12 98 ALA A O 1
ATOM 680 N N . ALA A 1 99 ? -11.057 -5.575 25.779 1.00 88.88 99 ALA A N 1
ATOM 681 C CA . ALA A 1 99 ? -12.267 -5.950 26.506 1.00 88.88 99 ALA A CA 1
ATOM 682 C C . ALA A 1 99 ? -11.953 -6.466 27.921 1.00 88.88 99 ALA A C 1
ATOM 684 O O . ALA A 1 99 ? -12.616 -6.069 28.879 1.00 88.88 99 ALA A O 1
ATOM 685 N N . ALA A 1 100 ? -10.914 -7.295 28.069 1.00 91.56 100 ALA A N 1
ATOM 686 C CA . ALA A 1 100 ? -10.481 -7.807 29.366 1.00 91.56 100 ALA A CA 1
ATOM 687 C C . ALA A 1 100 ? -9.987 -6.689 30.304 1.00 91.56 100 ALA A C 1
ATOM 689 O O . ALA A 1 100 ? -10.362 -6.672 31.476 1.00 91.56 100 ALA A O 1
ATOM 690 N N . MET A 1 101 ? -9.207 -5.725 29.797 1.00 89.06 101 MET A N 1
ATOM 691 C CA . MET A 1 101 ? -8.764 -4.567 30.588 1.00 89.06 101 MET A CA 1
ATOM 692 C C . MET A 1 101 ? -9.939 -3.702 31.045 1.00 89.06 101 MET A C 1
ATOM 694 O O . MET A 1 101 ? -10.006 -3.330 32.216 1.00 89.06 101 MET A O 1
ATOM 698 N N . CYS A 1 102 ? -10.889 -3.414 30.151 1.00 88.25 102 CYS A N 1
ATOM 699 C CA . CYS A 1 102 ? -12.090 -2.664 30.511 1.00 88.25 102 CYS A CA 1
ATOM 700 C C . CYS A 1 102 ? -12.933 -3.402 31.561 1.00 88.25 102 CYS A C 1
ATOM 702 O O . CYS A 1 102 ? -13.411 -2.772 32.504 1.00 88.25 102 CYS A O 1
ATOM 704 N N . ALA A 1 103 ? -13.083 -4.724 31.437 1.00 91.56 103 ALA A N 1
ATOM 705 C CA . ALA A 1 103 ? -13.808 -5.534 32.412 1.00 91.56 103 ALA A CA 1
ATOM 706 C C . ALA A 1 103 ? -13.118 -5.538 33.787 1.00 91.56 103 ALA A C 1
ATOM 708 O O . ALA A 1 103 ? -13.783 -5.338 34.801 1.00 91.56 103 ALA A O 1
ATOM 709 N N . ALA A 1 104 ? -11.793 -5.698 33.831 1.00 90.62 104 ALA A N 1
ATOM 710 C CA . ALA A 1 104 ? -11.029 -5.656 35.077 1.00 90.62 104 ALA A CA 1
ATOM 711 C C . ALA A 1 104 ? -11.147 -4.293 35.780 1.00 90.62 104 ALA A C 1
ATOM 713 O O . ALA A 1 104 ? -11.347 -4.242 36.993 1.00 90.62 104 ALA A O 1
ATOM 714 N N . LEU A 1 105 ? -11.088 -3.195 35.015 1.00 91.75 105 LEU A N 1
ATOM 715 C CA . LEU A 1 105 ? -11.269 -1.842 35.543 1.00 91.75 105 LEU A CA 1
ATOM 716 C C . LEU A 1 105 ? -12.685 -1.641 36.108 1.00 91.75 105 LEU A C 1
ATOM 718 O O . LEU A 1 105 ? -12.842 -1.076 37.186 1.00 91.75 105 LEU A O 1
ATOM 722 N N . ALA A 1 106 ? -13.710 -2.132 35.405 1.00 93.62 106 ALA A N 1
ATOM 723 C CA . ALA A 1 106 ? -15.097 -2.047 35.856 1.00 93.62 106 ALA A CA 1
ATOM 724 C C . ALA A 1 106 ? -15.331 -2.833 37.154 1.00 93.62 106 ALA A C 1
ATOM 726 O O . ALA A 1 106 ? -15.991 -2.329 38.059 1.00 93.62 106 ALA A O 1
ATOM 727 N N . VAL A 1 107 ? -14.757 -4.036 37.270 1.00 94.50 107 VAL A N 1
ATOM 728 C CA . VAL A 1 107 ? -14.815 -4.830 38.506 1.00 94.50 107 VAL A CA 1
ATOM 729 C C . VAL A 1 107 ? -14.114 -4.090 39.644 1.00 94.50 107 VAL A C 1
ATOM 731 O O . VAL A 1 107 ? -14.713 -3.933 40.700 1.00 94.50 107 VAL A O 1
ATOM 734 N N . ALA A 1 108 ? -12.904 -3.564 39.423 1.00 92.38 108 ALA A N 1
ATOM 735 C CA . ALA A 1 108 ? -12.155 -2.825 40.442 1.00 92.38 108 ALA A CA 1
ATOM 736 C C . ALA A 1 108 ? -12.886 -1.567 40.945 1.00 92.38 108 AL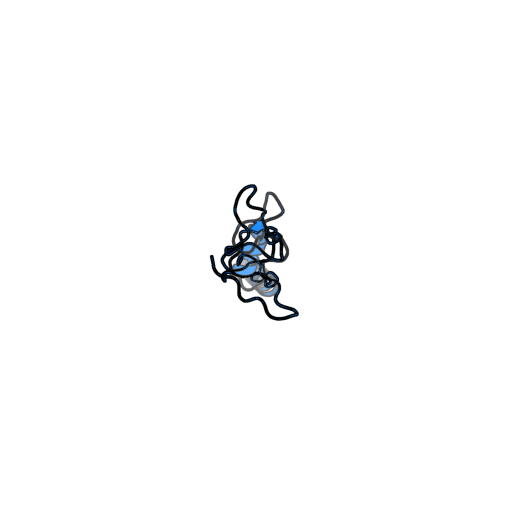A A C 1
ATOM 738 O O . ALA A 1 108 ? -12.815 -1.266 42.130 1.00 92.38 108 ALA A O 1
ATOM 739 N N . LEU A 1 109 ? -13.608 -0.860 40.069 1.00 92.88 109 LEU A N 1
ATOM 740 C CA . LEU A 1 109 ? -14.434 0.296 40.445 1.00 92.88 109 LEU A CA 1
ATOM 741 C C . LEU A 1 109 ? -15.735 -0.093 41.164 1.00 92.88 109 LEU A C 1
ATOM 743 O O . LEU A 1 109 ? -16.329 0.745 41.837 1.00 92.88 109 LEU A O 1
ATOM 747 N N . ALA A 1 110 ? -16.200 -1.330 40.988 1.00 93.50 110 ALA A N 1
ATOM 748 C CA . ALA A 1 110 ? -17.405 -1.853 41.625 1.00 93.50 110 ALA A CA 1
ATOM 749 C C . ALA A 1 110 ? -17.129 -2.548 42.971 1.00 93.50 110 ALA A C 1
ATOM 751 O O . ALA A 1 110 ? -18.073 -2.814 43.715 1.00 93.50 110 ALA A O 1
ATOM 752 N N . LEU A 1 111 ? -15.865 -2.859 43.282 1.00 83.25 111 LEU A N 1
ATOM 753 C CA . LEU A 1 111 ? -15.462 -3.318 44.608 1.00 83.25 111 LEU A CA 1
ATOM 754 C C . LEU A 1 111 ? -15.488 -2.119 45.582 1.00 83.25 111 LEU A C 1
ATOM 756 O O . LEU A 1 111 ? -14.834 -1.117 45.293 1.00 83.25 111 LEU A O 1
ATOM 760 N N . PRO A 1 112 ? -16.265 -2.193 46.682 1.00 72.12 112 PRO A N 1
ATOM 761 C CA . PRO A 1 112 ? -16.373 -1.122 47.673 1.00 72.12 112 PRO A CA 1
ATOM 762 C C . PRO A 1 112 ? -15.090 -0.912 48.485 1.00 72.12 112 PRO A C 1
ATOM 764 O O . PRO A 1 112 ? -14.321 -1.888 48.661 1.00 72.12 112 PRO A O 1
#

InterPro domains:
  IPR058316 Domain of unknown function DUF8003 [PF26010] (10-81)

Foldseek 3Di:
DDDPDDPPDPPADFAAWQFAARVRHGQDFQFTGQDTHHDHTHGADDAAPQKGFDPPVPDRHHNDSPTDIDGPDDQADPDNRDGPVQVVCVVLVHDVSVVVVVVVVVVVVVPD

pLDDT: mean 80.99, std 12.06, range [39.78, 94.5]

Radius of gyration: 24.21 Å; chains: 1; bounding box: 44×28×84 Å